Protein AF-A0A2D1VC00-F1 (afdb_monomer)

Sequence (120 aa):
EMYVPSLNQWSTVVGGIVDGWQTPSGTLNGKLYALDCKDGCRMRVYDNVNDSWDRLIDSKLHLGNSHALEAAALLPLGGKLCIVRNNMSISVVDVANLDCNAKKGQLWETLAGKGQFKTF

InterPro domains:
  IPR011043 Galactose oxidase/kelch, beta-propeller [SSF50965] (3-98)

Mean predicted aligned error: 7.03 Å

Foldseek 3Di:
DDQDVVVRDDDDDDAAVPPPDDFAWEDAPRWIKTQPDQLSQWMFIQDPVVRHTDDILGLVDDPDDDQQSGFPYWYDDPRWIWTAGNVRWIKTANPVCPPPPVCSNVRIDTPDDPPPPPPD

Radius of gyration: 15.9 Å; Cα contacts (8 Å, |Δi|>4): 217; chains: 1; bounding box: 45×27×46 Å

Structure (mmCIF, N/CA/C/O backbone):
data_AF-A0A2D1VC00-F1
#
_entry.id   AF-A0A2D1VC00-F1
#
loop_
_atom_site.group_PDB
_atom_site.id
_atom_site.type_symbol
_atom_site.label_atom_id
_atom_site.label_alt_id
_atom_site.label_comp_id
_atom_site.label_asym_id
_atom_site.label_entity_id
_atom_site.label_seq_id
_atom_site.pdbx_PDB_ins_code
_atom_site.Cartn_x
_atom_site.Cartn_y
_atom_site.Cartn_z
_atom_site.occupancy
_atom_site.B_iso_or_equiv
_atom_site.auth_seq_id
_atom_site.auth_comp_id
_atom_site.auth_asym_id
_atom_site.auth_atom_id
_atom_site.pdbx_PDB_model_num
ATOM 1 N N . GLU A 1 1 ? -16.013 9.498 4.278 1.00 88.94 1 GLU A N 1
ATOM 2 C CA . GLU A 1 1 ? -17.304 9.004 4.811 1.00 88.94 1 GLU A CA 1
ATOM 3 C C . GLU A 1 1 ? -17.240 7.488 4.945 1.00 88.94 1 GLU A C 1
ATOM 5 O O . GLU A 1 1 ? -16.430 6.866 4.266 1.00 88.94 1 GLU A O 1
ATOM 10 N N . MET A 1 2 ? -18.047 6.901 5.824 1.00 90.75 2 MET A N 1
ATOM 11 C CA . MET A 1 2 ? -18.170 5.456 6.025 1.00 90.75 2 MET A CA 1
ATOM 12 C C . MET A 1 2 ? -19.642 5.085 5.939 1.00 90.75 2 MET A C 1
ATOM 14 O O . MET A 1 2 ? -20.483 5.737 6.553 1.00 90.75 2 MET A O 1
ATOM 18 N N . TYR A 1 3 ? -19.950 4.027 5.202 1.00 94.62 3 TYR A N 1
ATOM 19 C CA . TYR A 1 3 ? -21.296 3.477 5.172 1.00 94.62 3 TYR A CA 1
ATOM 20 C C . TYR A 1 3 ? -21.520 2.566 6.382 1.00 94.62 3 TYR A C 1
ATOM 22 O O . TYR A 1 3 ? -20.713 1.672 6.639 1.00 94.62 3 TYR A O 1
ATOM 30 N N . VAL A 1 4 ? -22.615 2.787 7.111 1.00 95.94 4 VAL A N 1
ATOM 31 C CA . VAL A 1 4 ? -23.046 1.992 8.267 1.00 95.94 4 VAL A CA 1
ATOM 32 C C . VAL A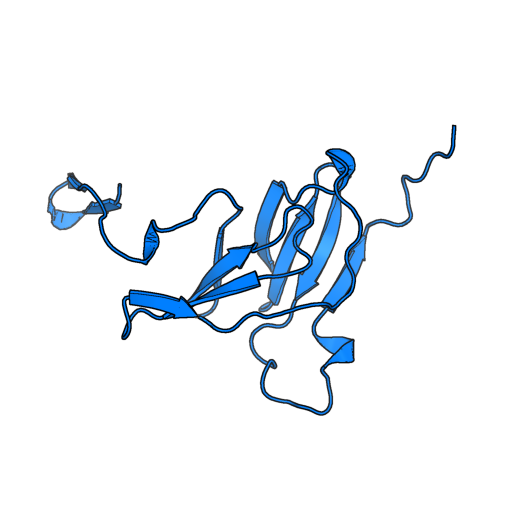 1 4 ? -24.238 1.123 7.847 1.00 95.94 4 VAL A C 1
ATOM 34 O O . VAL A 1 4 ? -25.366 1.624 7.793 1.00 95.94 4 VAL A O 1
ATOM 37 N N . PRO A 1 5 ? -24.040 -0.182 7.565 1.00 97.00 5 PRO A N 1
ATOM 38 C CA . PRO A 1 5 ? -25.094 -1.024 6.996 1.00 97.00 5 PRO A CA 1
ATOM 39 C C . PRO A 1 5 ? -26.319 -1.185 7.899 1.00 97.00 5 PRO A C 1
ATOM 41 O O . PRO A 1 5 ? -27.441 -1.218 7.405 1.00 97.00 5 PRO A O 1
ATOM 44 N N . SER A 1 6 ? -26.124 -1.240 9.221 1.00 97.38 6 SER A N 1
ATOM 45 C CA . SER A 1 6 ? -27.218 -1.391 10.193 1.00 97.38 6 SER A CA 1
ATOM 46 C C . SER A 1 6 ? -28.178 -0.200 10.222 1.00 97.38 6 SER A C 1
ATOM 48 O O . SER A 1 6 ? -29.336 -0.365 10.593 1.00 97.38 6 SER A O 1
ATOM 50 N N . LEU A 1 7 ? -27.705 0.985 9.825 1.00 96.50 7 LEU A N 1
ATOM 51 C CA . LEU A 1 7 ? -28.492 2.217 9.761 1.00 96.50 7 LEU A CA 1
ATOM 52 C C . LEU A 1 7 ? -28.862 2.600 8.323 1.00 96.50 7 LEU A C 1
ATOM 54 O O . LEU A 1 7 ? -29.645 3.524 8.128 1.00 96.50 7 LEU A O 1
ATOM 58 N N . ASN A 1 8 ? -28.304 1.904 7.325 1.00 96.69 8 ASN A N 1
ATOM 59 C CA . ASN A 1 8 ? -28.384 2.250 5.906 1.00 96.69 8 ASN A CA 1
ATOM 60 C C . ASN A 1 8 ? -28.052 3.732 5.636 1.00 96.69 8 ASN A C 1
ATOM 62 O O . ASN A 1 8 ? -28.765 4.431 4.916 1.00 96.69 8 ASN A O 1
ATOM 66 N N . GLN A 1 9 ? -26.985 4.228 6.260 1.00 97.94 9 GLN A N 1
ATOM 67 C CA . GLN A 1 9 ? -26.601 5.639 6.206 1.00 97.94 9 GLN A CA 1
ATOM 68 C C . GLN A 1 9 ? -25.095 5.798 6.016 1.00 97.94 9 GLN A C 1
ATOM 70 O O . GLN A 1 9 ? -24.306 4.951 6.436 1.00 97.94 9 GLN A O 1
ATOM 75 N N . TRP A 1 10 ? -24.705 6.905 5.387 1.0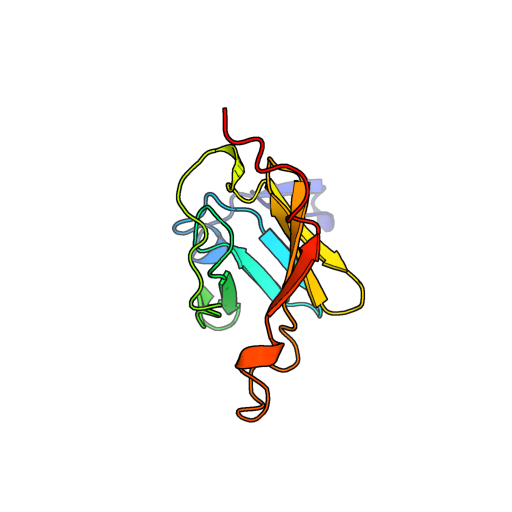0 96.25 10 TRP A N 1
ATOM 76 C CA . TRP A 1 10 ? -23.326 7.375 5.378 1.00 96.25 10 TRP A CA 1
ATOM 77 C C . TRP A 1 10 ? -23.081 8.262 6.594 1.00 96.25 10 TRP A C 1
ATOM 79 O O . TRP A 1 10 ? -23.890 9.133 6.907 1.00 96.25 10 TRP A O 1
ATOM 89 N N . SER A 1 11 ? -21.947 8.046 7.246 1.00 93.81 11 SER A N 1
ATOM 90 C CA . SER A 1 11 ? -21.489 8.823 8.390 1.00 93.81 11 SER A CA 1
ATOM 91 C C . SER A 1 11 ? -20.164 9.502 8.067 1.00 93.81 11 SER A C 1
ATOM 93 O O . SER A 1 11 ? -19.291 8.936 7.395 1.00 93.81 11 SER A O 1
ATOM 95 N N . THR A 1 12 ? -19.987 10.718 8.577 1.00 92.00 12 THR A N 1
ATOM 96 C CA . THR A 1 12 ? -18.700 11.413 8.517 1.00 92.00 12 THR A CA 1
ATOM 97 C C . THR A 1 12 ? -17.655 10.612 9.283 1.00 92.00 12 THR A C 1
ATOM 99 O O . THR A 1 12 ? -17.895 10.175 10.407 1.00 92.00 12 THR A O 1
ATOM 102 N N . VAL A 1 13 ? -16.489 10.431 8.667 1.00 87.50 13 VAL A N 1
ATOM 103 C CA . VAL A 1 13 ? -15.327 9.828 9.322 1.00 87.50 13 VAL A CA 1
ATOM 104 C C . VAL A 1 13 ? -14.400 10.962 9.718 1.00 87.50 13 VAL A C 1
ATOM 106 O O . VAL A 1 13 ? -14.076 11.806 8.884 1.00 87.50 13 VAL A O 1
ATOM 109 N N . VAL A 1 14 ? -14.013 10.975 10.985 1.00 86.00 14 VAL A N 1
ATOM 110 C CA . VAL A 1 14 ? -13.052 11.908 11.576 1.00 86.00 14 VAL A CA 1
ATOM 111 C C . VAL A 1 14 ? -11.960 11.095 12.268 1.00 86.00 14 VAL A C 1
ATOM 113 O O . VAL A 1 14 ? -12.215 9.950 12.641 1.00 86.00 14 VAL A O 1
ATOM 116 N N . GLY A 1 15 ? -10.776 11.677 12.444 1.00 87.00 15 GLY A N 1
ATOM 117 C CA . GLY A 1 15 ? -9.639 11.023 13.099 1.00 87.00 15 GLY A CA 1
ATOM 118 C C . GLY A 1 15 ? -8.537 10.613 12.127 1.00 87.00 15 GLY A C 1
ATOM 119 O O . GLY A 1 15 ? -8.576 10.941 10.938 1.00 87.00 15 GLY A O 1
ATOM 120 N N . GLY A 1 16 ? -7.555 9.874 12.633 1.00 87.50 16 GLY A N 1
ATOM 121 C CA . GLY A 1 16 ? -6.305 9.620 11.918 1.00 87.50 16 GLY A CA 1
ATOM 122 C C . GLY A 1 16 ? -6.467 8.817 10.630 1.00 87.50 16 GLY A C 1
ATOM 123 O O . GLY A 1 16 ? -5.657 8.957 9.716 1.00 87.50 16 GLY A O 1
ATOM 124 N N . ILE A 1 17 ? -7.542 8.034 10.486 1.00 88.00 17 ILE A N 1
ATOM 125 C CA . ILE A 1 17 ? -7.811 7.276 9.253 1.00 88.00 17 ILE A CA 1
ATOM 126 C C . ILE A 1 17 ? -7.984 8.172 8.013 1.00 88.00 17 ILE A C 1
ATOM 128 O O . ILE A 1 17 ? -7.684 7.731 6.904 1.00 88.00 17 ILE A O 1
ATOM 132 N N . VAL A 1 18 ? -8.443 9.420 8.180 1.00 86.81 18 VAL A N 1
ATOM 133 C CA . VAL A 1 18 ? -8.610 10.391 7.080 1.00 86.81 18 VAL A CA 1
ATOM 134 C C . VAL A 1 18 ? -7.475 11.417 6.991 1.00 86.81 18 VAL A C 1
ATOM 136 O O . VAL A 1 18 ? -7.426 12.185 6.028 1.00 86.81 18 VAL A O 1
ATOM 139 N N . ASP A 1 19 ? -6.543 11.425 7.944 1.00 83.50 19 ASP A N 1
ATOM 140 C CA . ASP A 1 19 ? -5.463 12.407 7.982 1.00 83.50 19 ASP A CA 1
ATOM 141 C C . ASP A 1 19 ? -4.411 12.151 6.890 1.00 83.50 19 ASP A C 1
ATOM 143 O O . ASP A 1 19 ? -3.837 11.068 6.774 1.00 83.50 19 ASP A O 1
ATOM 147 N N . GLY A 1 20 ? -4.127 13.186 6.088 1.00 65.12 20 GLY A N 1
ATOM 148 C CA . GLY A 1 20 ? -3.026 13.191 5.115 1.00 65.12 20 GLY A CA 1
ATOM 149 C C . GLY A 1 20 ? -3.241 12.342 3.854 1.00 65.12 20 GLY A C 1
ATOM 150 O O . GLY A 1 20 ? -2.278 12.071 3.136 1.00 65.12 20 GLY A O 1
ATOM 151 N N . TRP A 1 21 ? -4.476 11.921 3.566 1.00 64.94 21 TRP A N 1
ATOM 152 C CA . TRP A 1 21 ? -4.742 10.871 2.583 1.00 64.94 21 TRP A CA 1
ATOM 153 C C . TRP A 1 21 ? -5.086 11.352 1.161 1.00 64.94 21 TRP A C 1
ATOM 155 O O . TRP A 1 21 ? -6.117 11.991 0.958 1.00 64.94 21 TRP A O 1
ATOM 165 N N . GLN A 1 22 ? -4.292 10.962 0.150 1.00 68.62 22 GLN A N 1
ATOM 166 C CA . GLN A 1 22 ? -4.623 11.123 -1.287 1.00 68.62 22 GLN A CA 1
ATOM 167 C C . GLN A 1 22 ? -4.120 9.974 -2.180 1.00 68.62 22 GLN A C 1
ATOM 169 O O . GLN A 1 22 ? -3.896 10.148 -3.376 1.00 68.62 22 GLN A O 1
ATOM 174 N N . THR A 1 23 ? -3.902 8.789 -1.622 1.00 81.69 23 THR A N 1
ATOM 175 C CA . THR A 1 23 ? -3.195 7.708 -2.316 1.00 81.69 23 THR A CA 1
ATOM 176 C C . THR A 1 23 ? -4.014 6.417 -2.345 1.00 81.69 23 THR A C 1
ATOM 178 O O . THR A 1 23 ? -4.952 6.257 -1.560 1.00 81.69 23 THR A O 1
ATOM 181 N N . PRO A 1 24 ? -3.720 5.473 -3.258 1.00 93.94 24 PRO A N 1
ATOM 182 C CA . PRO A 1 24 ? -4.405 4.186 -3.263 1.00 93.94 24 PRO A CA 1
ATOM 183 C C . PRO A 1 24 ? -4.266 3.450 -1.919 1.00 93.94 24 PRO A C 1
ATOM 185 O O . PRO A 1 24 ? -3.159 3.307 -1.391 1.00 93.94 24 PRO A O 1
ATOM 188 N N . SER A 1 25 ? -5.389 2.950 -1.396 1.00 93.94 25 SER A N 1
ATOM 189 C CA . SER A 1 25 ? -5.455 2.035 -0.248 1.00 93.94 25 SER A CA 1
ATOM 190 C C . SER A 1 25 ? -5.892 0.641 -0.665 1.00 93.94 25 SER A C 1
ATOM 192 O O . SER A 1 25 ? -6.562 0.447 -1.676 1.00 93.94 25 SER A O 1
ATOM 194 N N . GLY A 1 26 ? -5.549 -0.333 0.172 1.00 93.69 26 GLY A N 1
ATOM 195 C CA . GLY A 1 26 ? -6.030 -1.701 0.059 1.00 93.69 26 GLY A CA 1
ATOM 196 C C . GLY A 1 26 ? -6.007 -2.396 1.412 1.00 93.69 26 GLY A C 1
ATOM 197 O O . GLY A 1 26 ? -5.310 -1.970 2.334 1.00 93.69 26 GLY A O 1
ATOM 198 N N . THR A 1 27 ? -6.771 -3.476 1.538 1.00 94.50 27 THR A N 1
ATOM 199 C CA . THR A 1 27 ? -6.792 -4.299 2.748 1.00 94.50 27 THR A CA 1
ATOM 200 C C . THR A 1 27 ? -6.177 -5.667 2.489 1.00 94.50 27 THR A C 1
ATOM 202 O O . THR A 1 27 ? -6.325 -6.252 1.415 1.00 94.50 27 THR A O 1
ATOM 205 N N . LEU A 1 28 ? -5.466 -6.184 3.488 1.00 94.50 28 LEU A N 1
ATOM 206 C CA . LEU A 1 28 ? -4.936 -7.545 3.490 1.00 94.50 28 LEU A CA 1
ATOM 207 C C . LEU A 1 28 ? -4.855 -8.039 4.936 1.00 94.50 28 LEU A C 1
ATOM 209 O O . LEU A 1 28 ? -4.392 -7.316 5.814 1.00 94.50 28 LEU A O 1
ATOM 213 N N . ASN A 1 29 ? -5.320 -9.264 5.193 1.00 92.12 29 ASN A N 1
ATOM 214 C CA . ASN A 1 29 ? -5.307 -9.891 6.524 1.00 92.12 29 ASN A CA 1
ATOM 215 C C . ASN A 1 29 ? -5.910 -9.006 7.637 1.00 92.12 29 ASN A C 1
ATOM 217 O O . ASN A 1 29 ? -5.377 -8.936 8.742 1.00 92.12 29 ASN A O 1
ATOM 221 N N . GLY A 1 30 ? -7.001 -8.296 7.331 1.00 91.56 30 GLY A N 1
ATOM 222 C CA . GLY A 1 30 ? -7.698 -7.429 8.289 1.00 91.56 30 GLY A CA 1
ATOM 223 C C . GLY A 1 30 ? -6.995 -6.105 8.605 1.00 91.56 30 GLY A C 1
ATOM 224 O O . GLY A 1 30 ? -7.481 -5.359 9.448 1.00 91.56 30 GLY A O 1
ATOM 225 N N . LYS A 1 31 ? -5.880 -5.790 7.936 1.00 92.19 31 LYS A N 1
ATOM 226 C CA . LYS A 1 31 ? -5.170 -4.513 8.072 1.00 92.19 31 LYS A CA 1
ATOM 227 C C . LYS A 1 31 ? -5.409 -3.626 6.856 1.00 92.19 31 LYS A C 1
ATOM 229 O O . LYS A 1 31 ? -5.551 -4.129 5.739 1.00 92.19 31 LYS A O 1
ATOM 234 N N . LEU A 1 32 ? -5.434 -2.315 7.084 1.00 92.88 32 LEU A N 1
ATOM 235 C CA . LEU A 1 32 ?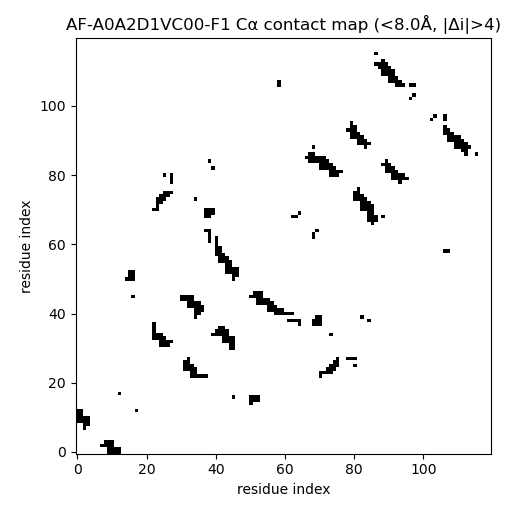 -5.556 -1.294 6.047 1.00 92.88 32 LEU A CA 1
ATOM 236 C C . LEU A 1 32 ? -4.174 -0.724 5.713 1.00 92.88 32 LEU A C 1
ATOM 238 O O . LEU A 1 32 ? -3.415 -0.352 6.608 1.00 92.88 32 LEU A O 1
ATOM 242 N N . TYR A 1 33 ? -3.868 -0.663 4.421 1.00 93.12 33 TYR A N 1
ATOM 243 C CA . TYR A 1 33 ? -2.591 -0.210 3.885 1.00 93.12 33 TYR A CA 1
ATOM 244 C C . TYR A 1 33 ? -2.767 0.976 2.944 1.00 93.12 33 TYR A C 1
ATOM 246 O O . TYR A 1 33 ? -3.796 1.118 2.282 1.00 93.12 33 TYR A O 1
ATOM 254 N N . ALA A 1 34 ? -1.711 1.778 2.872 1.00 93.44 34 ALA A N 1
ATOM 255 C CA . ALA A 1 34 ? -1.627 3.062 2.195 1.00 93.44 34 ALA A CA 1
ATOM 256 C C . ALA A 1 34 ? -0.400 3.177 1.336 1.00 93.44 34 ALA A C 1
ATOM 258 O O . ALA A 1 34 ? 0.667 2.859 1.841 1.00 93.44 34 ALA A O 1
ATOM 259 N N . LEU A 1 35 ? -0.463 3.768 0.150 1.00 93.38 35 LEU A N 1
ATOM 260 C CA . LEU A 1 35 ? 0.769 4.274 -0.457 1.00 93.38 35 LEU A CA 1
ATOM 261 C C . LEU A 1 35 ? 1.155 5.625 0.170 1.00 93.38 35 LEU A C 1
ATOM 263 O O . LEU A 1 35 ? 0.328 6.508 0.317 1.00 93.38 35 LEU A O 1
ATOM 267 N N . ASP A 1 36 ? 2.419 5.794 0.547 1.00 90.94 36 ASP A N 1
ATOM 268 C CA . ASP A 1 36 ? 2.983 7.030 1.136 1.00 90.94 36 ASP A CA 1
ATOM 269 C C . ASP A 1 36 ? 3.944 7.734 0.155 1.00 90.94 36 ASP A C 1
ATOM 271 O O . ASP A 1 36 ? 4.679 8.675 0.472 1.00 90.94 36 ASP A O 1
ATOM 275 N N . CYS A 1 37 ? 4.006 7.229 -1.077 1.00 91.31 37 CYS A N 1
ATOM 276 C CA . CYS A 1 37 ? 4.721 7.855 -2.173 1.00 91.31 37 CYS A CA 1
ATOM 277 C C . CYS A 1 37 ? 3.938 7.706 -3.471 1.00 91.31 37 CYS A C 1
ATOM 279 O O . CYS A 1 37 ? 3.259 6.700 -3.683 1.00 91.31 37 CYS A O 1
ATOM 281 N N . LYS A 1 38 ? 4.080 8.701 -4.350 1.00 92.12 38 LYS A N 1
ATOM 282 C CA . LYS A 1 38 ? 3.351 8.799 -5.615 1.00 92.12 38 LYS A CA 1
ATOM 283 C C . LYS A 1 38 ? 3.560 7.582 -6.516 1.00 92.12 38 LYS A C 1
ATOM 285 O O . LYS A 1 38 ? 2.627 7.147 -7.174 1.00 92.12 38 LYS A O 1
ATOM 290 N N . ASP A 1 39 ? 4.759 7.013 -6.527 1.00 92.06 39 ASP A N 1
ATOM 291 C CA . ASP A 1 39 ? 5.109 5.835 -7.327 1.00 92.06 39 ASP A CA 1
ATOM 292 C C . ASP A 1 39 ? 4.895 4.496 -6.597 1.00 92.06 39 ASP A C 1
ATOM 294 O O . ASP A 1 39 ? 5.248 3.425 -7.107 1.00 92.06 39 ASP A O 1
ATOM 298 N N . GLY A 1 40 ? 4.346 4.548 -5.381 1.00 92.19 40 GLY A N 1
ATOM 299 C CA . GLY A 1 40 ? 4.123 3.394 -4.523 1.00 92.19 40 GLY A CA 1
ATOM 300 C C . GLY A 1 40 ? 5.386 2.779 -3.921 1.00 92.19 40 GLY A C 1
ATOM 301 O O . GLY A 1 40 ? 5.307 1.664 -3.419 1.00 92.19 40 GLY A O 1
ATOM 302 N N . CYS A 1 41 ? 6.547 3.448 -3.940 1.00 90.75 41 CYS A N 1
ATOM 303 C CA . CYS A 1 41 ? 7.780 2.901 -3.355 1.00 90.75 41 CYS A CA 1
ATOM 304 C C . CYS A 1 41 ? 7.760 2.819 -1.815 1.00 90.75 41 CYS A C 1
ATOM 306 O O . CYS A 1 41 ? 8.589 2.118 -1.225 1.00 90.75 41 CYS A O 1
ATOM 308 N N . ARG A 1 42 ? 6.815 3.519 -1.173 1.00 91.62 42 ARG A N 1
ATOM 309 C CA . ARG A 1 42 ? 6.593 3.548 0.276 1.00 91.62 42 ARG A CA 1
ATOM 310 C C . ARG A 1 42 ? 5.130 3.301 0.592 1.00 91.62 42 ARG A C 1
ATOM 312 O O . ARG A 1 42 ? 4.258 3.783 -0.130 1.00 91.62 42 ARG A O 1
ATOM 319 N N . MET A 1 43 ? 4.873 2.611 1.695 1.00 91.56 43 MET A N 1
ATOM 320 C CA . MET A 1 43 ? 3.528 2.393 2.211 1.00 91.56 43 MET A CA 1
ATOM 321 C C . MET A 1 43 ? 3.462 2.455 3.732 1.00 91.56 43 MET A C 1
ATOM 323 O O . MET A 1 43 ? 4.472 2.264 4.407 1.00 91.56 43 MET A O 1
ATOM 327 N N . ARG A 1 44 ? 2.265 2.696 4.261 1.00 91.62 44 ARG A N 1
ATOM 328 C CA . ARG A 1 44 ? 1.969 2.684 5.697 1.00 91.62 44 ARG A CA 1
ATOM 329 C C . ARG A 1 44 ? 0.849 1.718 6.015 1.00 91.62 44 ARG A C 1
ATOM 331 O O . ARG A 1 44 ? 0.072 1.338 5.138 1.00 91.62 44 ARG A O 1
ATOM 338 N N . VAL A 1 45 ? 0.787 1.333 7.280 1.00 91.56 45 VAL A N 1
ATOM 339 C CA . VAL A 1 45 ? -0.279 0.499 7.831 1.00 91.56 45 VAL A CA 1
ATOM 340 C C . VAL A 1 45 ? -1.046 1.343 8.830 1.00 91.56 45 VAL A C 1
ATOM 342 O O . VAL A 1 45 ? -0.430 2.025 9.642 1.00 91.56 45 VAL A O 1
ATOM 345 N N . TYR A 1 46 ? -2.369 1.308 8.770 1.00 91.56 46 TYR A N 1
ATOM 346 C CA . TYR A 1 46 ? -3.190 1.970 9.774 1.00 91.56 46 TYR A CA 1
ATOM 347 C C . TYR A 1 46 ? -3.184 1.157 11.073 1.00 91.56 46 TYR A C 1
ATOM 349 O O . TYR A 1 46 ? -3.469 -0.047 11.052 1.00 91.56 46 TYR A O 1
ATOM 357 N N . ASP A 1 47 ? -2.862 1.815 12.183 1.00 90.94 47 ASP A N 1
ATOM 358 C CA . ASP A 1 47 ? -3.020 1.288 13.531 1.00 90.94 47 ASP A CA 1
ATOM 359 C C . ASP A 1 47 ? -4.350 1.774 14.112 1.00 90.94 47 ASP A C 1
ATOM 361 O O . ASP A 1 47 ? -4.545 2.953 14.405 1.00 90.94 47 ASP A O 1
ATOM 365 N N . ASN A 1 48 ? -5.278 0.836 14.288 1.00 88.56 48 ASN A N 1
ATOM 366 C CA . ASN A 1 48 ? -6.596 1.121 14.840 1.00 88.56 48 ASN A CA 1
ATOM 367 C C . ASN A 1 48 ? -6.587 1.346 16.360 1.00 88.56 48 ASN A C 1
ATOM 369 O O . ASN A 1 48 ? -7.574 1.851 16.885 1.00 88.56 48 ASN A O 1
ATOM 373 N N . VAL A 1 49 ? -5.522 0.954 17.069 1.00 91.75 49 VAL A N 1
ATOM 374 C CA . VAL A 1 49 ? -5.390 1.150 18.520 1.00 91.75 49 VAL A CA 1
ATOM 375 C C . VAL A 1 49 ? -5.026 2.599 18.818 1.00 91.75 49 VAL A C 1
ATOM 377 O O . VAL A 1 49 ? -5.585 3.197 19.734 1.00 91.75 49 VAL A O 1
ATOM 380 N N . ASN A 1 50 ? -4.104 3.153 18.030 1.00 91.62 50 ASN A N 1
ATOM 381 C CA . ASN A 1 50 ? -3.602 4.515 18.194 1.00 91.62 50 ASN A CA 1
ATOM 382 C C . ASN A 1 50 ? -4.310 5.542 17.295 1.00 91.62 50 ASN A C 1
ATOM 384 O O . ASN A 1 50 ? -4.043 6.733 17.427 1.00 91.62 50 ASN A O 1
ATOM 388 N N . ASP A 1 51 ? -5.211 5.091 16.413 1.00 90.50 51 ASP A N 1
ATOM 389 C CA . ASP A 1 51 ? -5.859 5.917 15.386 1.00 90.50 51 ASP A CA 1
ATOM 390 C C . ASP A 1 51 ? -4.825 6.706 14.564 1.00 90.50 51 ASP A C 1
ATOM 392 O O . ASP A 1 51 ? -4.892 7.926 14.434 1.00 90.50 51 ASP A O 1
ATOM 396 N N . SER A 1 52 ? -3.814 6.008 14.038 1.00 91.12 52 SER A N 1
ATOM 397 C CA . SER A 1 52 ? -2.686 6.633 13.338 1.00 91.12 52 SER A CA 1
ATOM 398 C C . SER A 1 52 ? -2.171 5.814 12.156 1.00 91.12 52 SER A C 1
ATOM 400 O O . SER A 1 52 ? -2.299 4.592 12.089 1.00 91.12 52 SER A O 1
ATOM 402 N N . TRP A 1 53 ? -1.562 6.505 11.189 1.00 89.94 53 TRP A N 1
ATOM 403 C CA . TRP A 1 53 ? -0.814 5.871 10.103 1.00 89.94 53 TRP A CA 1
ATOM 404 C C . TRP A 1 53 ? 0.617 5.577 10.540 1.00 89.94 53 TRP A C 1
ATOM 406 O O . TRP A 1 53 ? 1.481 6.459 10.560 1.00 89.94 53 TRP A O 1
ATOM 416 N N . ASP A 1 54 ? 0.848 4.305 10.829 1.00 81.88 54 ASP A N 1
ATOM 417 C CA . ASP A 1 54 ? 2.046 3.765 11.450 1.00 81.88 54 ASP A CA 1
ATOM 418 C C . ASP A 1 54 ? 3.046 3.211 10.417 1.00 81.88 54 ASP A C 1
ATOM 420 O O . ASP A 1 54 ? 2.964 3.480 9.216 1.00 81.88 54 ASP A O 1
ATOM 424 N N . ARG A 1 55 ? 4.039 2.462 10.925 1.00 75.75 55 ARG A N 1
ATOM 425 C CA . ARG A 1 55 ? 5.129 1.729 10.252 1.00 75.75 55 ARG A CA 1
ATOM 426 C C . ARG A 1 55 ? 5.254 1.975 8.744 1.00 75.75 55 ARG A C 1
ATOM 428 O O . ARG A 1 55 ? 4.580 1.348 7.927 1.00 75.75 55 ARG A O 1
ATOM 435 N N . LEU A 1 56 ? 6.249 2.786 8.391 1.00 81.38 56 LEU A N 1
ATOM 436 C CA . LEU A 1 56 ? 6.703 2.946 7.016 1.00 81.38 56 LEU A CA 1
ATOM 437 C C . LEU A 1 56 ? 7.355 1.651 6.507 1.00 81.38 56 LEU A C 1
ATOM 439 O O . LEU A 1 56 ? 8.361 1.182 7.045 1.00 81.38 56 LEU A O 1
ATOM 443 N N . ILE A 1 57 ? 6.800 1.095 5.439 1.00 88.06 57 ILE A N 1
ATOM 444 C CA . ILE A 1 57 ? 7.380 0.007 4.657 1.00 88.06 57 ILE A CA 1
ATOM 445 C C . ILE A 1 57 ? 7.947 0.649 3.394 1.00 88.06 57 ILE A C 1
ATOM 447 O O . ILE A 1 57 ? 7.204 1.167 2.561 1.00 88.06 57 ILE A O 1
ATOM 451 N N . ASP A 1 58 ? 9.268 0.635 3.268 1.00 88.12 58 ASP A N 1
ATOM 452 C CA . ASP A 1 58 ? 9.995 1.352 2.222 1.00 88.12 58 ASP A CA 1
ATOM 453 C C . ASP A 1 58 ? 10.794 0.366 1.363 1.00 88.12 58 ASP A C 1
ATOM 455 O O . ASP A 1 58 ? 11.594 -0.417 1.884 1.00 88.12 58 ASP A O 1
ATOM 459 N N . SER A 1 59 ? 10.575 0.404 0.049 1.00 86.12 59 SER A N 1
ATOM 460 C CA . SER A 1 59 ? 11.367 -0.351 -0.932 1.00 86.12 59 SER A CA 1
ATOM 461 C C . SER A 1 59 ? 12.801 0.173 -1.068 1.00 86.12 59 SER A C 1
ATOM 463 O O . SER A 1 59 ? 13.670 -0.534 -1.576 1.00 86.12 59 SER A O 1
ATOM 465 N N . LYS A 1 60 ? 13.046 1.417 -0.632 1.00 86.94 60 LYS A N 1
ATOM 466 C CA . LYS A 1 60 ? 14.254 2.219 -0.861 1.00 86.94 60 LYS A CA 1
ATOM 467 C C . LYS A 1 60 ? 14.593 2.448 -2.335 1.00 86.94 60 LYS A C 1
ATOM 469 O O . LYS A 1 60 ? 15.690 2.912 -2.641 1.00 86.94 60 LYS A O 1
ATOM 474 N N . LEU A 1 61 ? 13.660 2.152 -3.240 1.00 87.06 61 LEU A N 1
ATOM 475 C CA . LEU A 1 61 ? 13.810 2.329 -4.676 1.00 87.06 61 LEU A CA 1
ATOM 476 C C . LEU A 1 61 ? 12.694 3.232 -5.199 1.00 87.06 61 LEU A C 1
ATOM 478 O O . LEU A 1 61 ? 11.623 2.768 -5.585 1.00 87.06 61 LEU A O 1
ATOM 482 N N . HIS A 1 62 ? 12.978 4.531 -5.227 1.00 90.00 62 HIS A N 1
ATOM 483 C CA . HIS A 1 62 ? 12.107 5.510 -5.868 1.00 90.00 62 HIS A CA 1
ATOM 484 C C . HIS A 1 62 ? 12.262 5.407 -7.386 1.00 90.00 62 HIS A C 1
ATOM 486 O O . HIS A 1 62 ? 13.362 5.567 -7.916 1.00 90.00 62 HIS A O 1
ATOM 492 N N . LEU A 1 63 ? 11.171 5.129 -8.090 1.00 88.56 63 LEU A N 1
ATOM 493 C CA . LEU A 1 63 ? 11.135 5.011 -9.545 1.00 88.56 63 LEU A CA 1
ATOM 494 C C . LEU A 1 63 ? 11.061 6.388 -10.217 1.00 88.56 63 LEU A C 1
ATOM 496 O O . LEU A 1 63 ? 11.531 6.547 -11.342 1.00 88.56 63 LEU A O 1
ATOM 500 N N . GLY A 1 64 ? 10.480 7.383 -9.540 1.00 87.88 64 GLY A N 1
ATOM 501 C CA . GLY A 1 64 ? 10.391 8.763 -10.017 1.00 87.88 64 GLY A CA 1
ATOM 502 C C . GLY A 1 64 ? 8.995 9.369 -9.877 1.00 87.88 64 GLY A C 1
ATOM 503 O O . GLY A 1 64 ? 8.052 8.725 -9.440 1.00 87.88 64 GLY A O 1
ATOM 504 N N . ASN A 1 65 ? 8.848 10.634 -10.278 1.00 89.06 65 ASN A N 1
ATOM 505 C CA . ASN A 1 65 ? 7.619 11.417 -10.049 1.00 89.06 65 ASN A CA 1
ATOM 506 C C . ASN A 1 65 ? 6.733 11.593 -11.297 1.00 89.06 65 ASN A C 1
ATOM 508 O O . ASN A 1 65 ? 5.773 12.366 -11.271 1.00 89.06 65 ASN A O 1
ATOM 512 N N . SER A 1 66 ? 7.063 10.922 -12.406 1.00 92.94 66 SER A N 1
ATOM 513 C CA . SER A 1 66 ? 6.291 11.034 -13.650 1.00 92.94 66 SER A CA 1
ATOM 514 C C . SER A 1 66 ? 4.873 10.479 -13.482 1.00 92.94 66 SER A C 1
ATOM 516 O O . SER A 1 66 ? 4.676 9.499 -12.767 1.00 92.94 66 SER A O 1
ATOM 518 N N . HIS A 1 67 ? 3.896 11.044 -14.199 1.00 93.19 67 HIS A N 1
ATOM 519 C CA . HIS A 1 67 ? 2.521 10.525 -14.204 1.00 93.19 67 HIS A CA 1
ATOM 520 C C . HIS A 1 67 ? 2.453 9.057 -14.655 1.00 93.19 67 HIS A C 1
ATOM 522 O O . HIS A 1 67 ? 1.618 8.305 -14.177 1.00 93.19 67 HIS A O 1
ATOM 528 N N . ALA A 1 68 ? 3.365 8.613 -15.525 1.00 92.19 68 ALA A N 1
ATOM 529 C CA . ALA A 1 68 ? 3.450 7.221 -15.965 1.00 92.19 68 ALA A CA 1
ATOM 530 C C . ALA A 1 68 ? 3.804 6.248 -14.819 1.00 92.19 68 ALA A C 1
ATOM 532 O O . ALA A 1 68 ? 3.379 5.096 -14.834 1.00 92.19 68 ALA A O 1
ATOM 533 N N . LEU A 1 69 ? 4.568 6.704 -13.824 1.00 92.69 69 LEU A N 1
ATOM 534 C CA . LEU A 1 69 ? 4.980 5.898 -12.671 1.00 92.69 69 LEU A CA 1
ATOM 535 C C . LEU A 1 69 ? 4.063 6.066 -11.461 1.00 92.69 69 LEU A C 1
ATOM 537 O O . LEU A 1 69 ? 4.255 5.381 -10.464 1.00 92.69 69 LEU A O 1
ATOM 541 N N . GLU A 1 70 ? 3.076 6.951 -11.538 1.00 94.38 70 GLU A N 1
ATOM 542 C CA . GLU A 1 70 ? 2.114 7.146 -10.466 1.00 94.38 70 GLU A CA 1
ATOM 543 C C . GLU A 1 70 ? 1.318 5.862 -10.218 1.00 94.38 70 GLU A C 1
ATOM 545 O O . GLU A 1 70 ? 0.846 5.207 -11.155 1.00 94.38 70 GLU A O 1
ATOM 550 N N . ALA A 1 71 ? 1.221 5.480 -8.949 1.00 94.94 71 ALA A N 1
ATOM 551 C CA . ALA A 1 71 ? 0.451 4.336 -8.519 1.00 94.94 71 ALA A CA 1
ATOM 552 C C . ALA A 1 71 ? -1.040 4.640 -8.677 1.00 94.94 71 ALA A C 1
ATOM 554 O O . ALA A 1 71 ? -1.573 5.557 -8.058 1.00 94.94 71 ALA A O 1
ATOM 555 N N . ALA A 1 72 ? -1.701 3.839 -9.502 1.00 95.38 72 ALA A N 1
ATOM 556 C CA . ALA A 1 72 ? -3.116 3.963 -9.812 1.00 95.38 72 ALA A CA 1
ATOM 557 C C . ALA A 1 72 ? -3.982 3.083 -8.903 1.00 95.38 72 ALA A C 1
ATOM 559 O O . ALA A 1 72 ? -5.131 3.418 -8.630 1.00 95.38 72 ALA A O 1
ATOM 560 N N . ALA A 1 73 ? -3.446 1.950 -8.435 1.00 95.88 73 ALA A N 1
ATOM 561 C CA . ALA A 1 73 ? -4.180 1.019 -7.585 1.00 95.88 73 ALA A CA 1
ATOM 562 C C . ALA A 1 73 ? -3.265 0.242 -6.631 1.00 95.88 73 ALA A C 1
ATOM 564 O O . ALA A 1 73 ? -2.112 -0.059 -6.953 1.00 95.88 73 ALA A O 1
ATOM 565 N N . LEU A 1 74 ? -3.832 -0.130 -5.480 1.00 96.06 74 LEU A N 1
ATOM 566 C CA . LEU A 1 74 ? -3.262 -1.045 -4.497 1.00 96.06 74 LEU A CA 1
ATOM 567 C C . LEU A 1 74 ? -4.276 -2.166 -4.238 1.00 96.06 74 LEU A C 1
ATOM 569 O O . LEU A 1 74 ? -5.404 -1.892 -3.839 1.00 96.06 74 LEU A O 1
ATOM 573 N N . LEU A 1 75 ? -3.898 -3.422 -4.470 1.00 95.56 75 LEU A N 1
ATOM 574 C CA . LEU A 1 75 ? -4.818 -4.559 -4.343 1.00 95.56 75 LEU A CA 1
ATOM 575 C C . LEU A 1 75 ? -4.142 -5.818 -3.783 1.00 95.56 75 LEU A C 1
ATOM 577 O O . LEU A 1 75 ? -2.957 -6.037 -4.030 1.00 95.56 75 LEU A O 1
ATOM 581 N N . PRO A 1 76 ? -4.865 -6.677 -3.051 1.00 95.25 76 PRO A N 1
ATOM 582 C CA . PRO A 1 76 ? -4.332 -7.962 -2.617 1.00 95.25 76 PRO A CA 1
ATOM 583 C C . PRO A 1 76 ? -4.199 -8.936 -3.801 1.00 95.25 76 PRO A C 1
ATOM 585 O O . PRO A 1 76 ? -5.126 -9.105 -4.591 1.00 95.25 76 PRO A O 1
ATOM 588 N N . LEU A 1 77 ? -3.054 -9.614 -3.908 1.00 92.38 77 LEU A N 1
ATOM 589 C CA . LEU A 1 77 ? -2.779 -10.645 -4.912 1.00 92.38 77 LEU A CA 1
ATOM 590 C C . LEU A 1 77 ? -1.880 -11.733 -4.313 1.00 92.38 77 LEU A C 1
ATOM 592 O O . LEU A 1 77 ? -0.759 -11.457 -3.893 1.00 92.38 77 LEU A O 1
ATOM 596 N N . GLY A 1 78 ? -2.360 -12.980 -4.270 1.00 89.62 78 GLY A N 1
ATOM 597 C CA . GLY A 1 78 ? -1.552 -14.126 -3.827 1.00 89.62 78 GLY A CA 1
ATOM 598 C C . GLY A 1 78 ? -1.006 -14.008 -2.396 1.00 89.62 78 GLY A C 1
ATOM 599 O O . GLY A 1 78 ? 0.115 -14.433 -2.136 1.00 89.62 78 GLY A O 1
ATOM 600 N N . GLY A 1 79 ? -1.757 -13.381 -1.482 1.00 90.88 79 GLY A N 1
ATOM 601 C CA . GLY A 1 79 ? -1.324 -13.149 -0.095 1.00 90.88 79 GLY A CA 1
ATOM 602 C C . GLY A 1 79 ? -0.328 -11.997 0.086 1.00 90.88 79 GLY A C 1
ATOM 603 O O . GLY A 1 79 ? 0.169 -11.789 1.189 1.00 90.88 79 GLY A O 1
ATOM 604 N N . LYS A 1 80 ? -0.051 -11.241 -0.978 1.00 93.50 80 LYS A N 1
ATOM 605 C CA . LYS A 1 80 ? 0.790 -10.040 -0.990 1.00 93.50 80 LYS A CA 1
ATOM 606 C C . LYS A 1 80 ? -0.038 -8.827 -1.427 1.00 93.50 80 LYS A C 1
ATOM 608 O O . LYS A 1 80 ? -1.167 -8.981 -1.893 1.00 93.50 80 LYS A O 1
ATOM 613 N N . LEU A 1 81 ? 0.510 -7.623 -1.294 1.00 94.94 81 LEU A N 1
ATOM 614 C CA . LEU A 1 81 ? -0.088 -6.414 -1.868 1.00 94.94 81 LEU A CA 1
ATOM 615 C C . LEU A 1 81 ? 0.559 -6.098 -3.216 1.00 94.94 81 LEU A C 1
ATOM 617 O O . LEU A 1 81 ? 1.764 -6.223 -3.384 1.00 94.94 81 LEU A O 1
ATOM 621 N N . CYS A 1 82 ? -0.246 -5.698 -4.184 1.00 95.38 82 CYS A N 1
ATOM 622 C CA . CYS A 1 82 ? 0.139 -5.440 -5.560 1.00 95.38 82 CYS A CA 1
ATOM 623 C C . CYS A 1 82 ? -0.138 -3.976 -5.897 1.00 95.38 82 CYS A C 1
ATOM 625 O O . CYS A 1 82 ? -1.226 -3.466 -5.633 1.00 95.38 82 CYS A O 1
ATOM 627 N N . ILE A 1 83 ? 0.861 -3.313 -6.470 1.00 95.44 83 ILE A N 1
ATOM 628 C CA . ILE A 1 83 ? 0.837 -1.914 -6.878 1.00 95.44 83 ILE A CA 1
ATOM 629 C C . ILE A 1 83 ? 0.828 -1.880 -8.395 1.00 95.44 83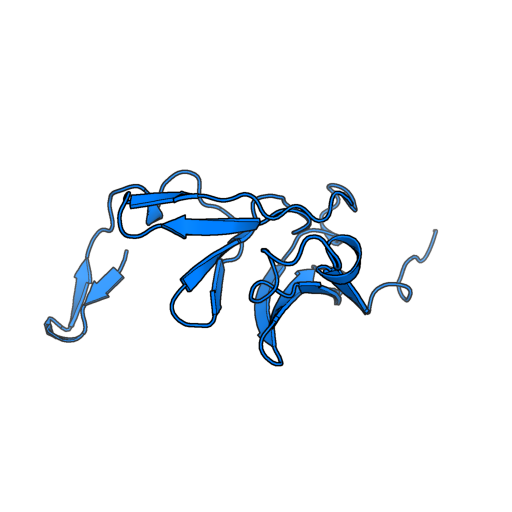 ILE A C 1
ATOM 631 O O . ILE A 1 83 ? 1.780 -2.340 -9.032 1.00 95.44 83 ILE A O 1
ATOM 635 N N . VAL A 1 84 ? -0.228 -1.301 -8.955 1.00 95.31 84 VAL A N 1
ATOM 636 C CA . VAL A 1 84 ? -0.371 -1.075 -10.394 1.00 95.31 84 VAL A CA 1
ATOM 637 C C . VAL A 1 84 ? -0.170 0.405 -10.669 1.00 95.31 84 VAL A C 1
ATOM 639 O O . VAL A 1 84 ? -0.782 1.251 -10.015 1.00 95.31 84 VAL A O 1
ATOM 642 N N . ARG A 1 85 ? 0.694 0.720 -11.632 1.00 94.75 85 ARG A N 1
ATOM 643 C CA . ARG A 1 85 ? 0.994 2.096 -12.052 1.00 94.75 85 ARG A CA 1
ATOM 644 C C . ARG A 1 85 ? 0.330 2.431 -13.380 1.00 94.75 85 ARG A C 1
ATOM 646 O O . ARG A 1 85 ? -0.054 1.534 -14.128 1.00 94.75 85 ARG A O 1
ATOM 653 N N . ASN A 1 86 ? 0.256 3.718 -13.704 1.00 94.44 86 ASN A N 1
ATOM 654 C CA . ASN A 1 86 ? -0.333 4.207 -14.957 1.00 94.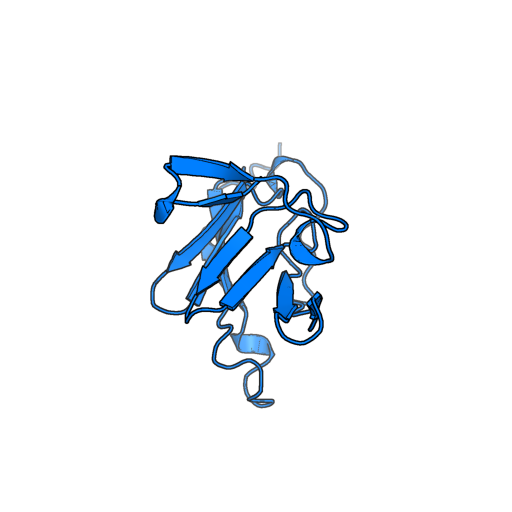44 86 ASN A CA 1
ATOM 655 C C . ASN A 1 86 ? 0.332 3.635 -16.223 1.00 94.44 86 ASN A C 1
ATOM 657 O O . ASN A 1 86 ? -0.330 3.446 -17.238 1.00 94.44 86 ASN A O 1
ATOM 661 N N . ASN A 1 87 ? 1.627 3.315 -16.175 1.00 92.06 87 ASN A N 1
ATOM 662 C CA . ASN A 1 87 ? 2.342 2.639 -17.263 1.00 92.06 87 ASN A CA 1
ATOM 663 C C . ASN A 1 87 ? 2.168 1.109 -17.272 1.00 92.06 87 ASN A C 1
ATOM 665 O O . ASN A 1 87 ? 2.946 0.412 -17.924 1.00 92.06 87 ASN A O 1
ATOM 669 N N . MET A 1 88 ? 1.208 0.579 -16.509 1.00 91.94 88 MET A N 1
ATOM 670 C CA . MET A 1 88 ? 0.934 -0.852 -16.351 1.00 91.94 88 MET A CA 1
ATOM 671 C C . MET A 1 88 ? 2.088 -1.667 -15.750 1.00 91.94 88 MET A C 1
ATOM 673 O O . MET A 1 88 ? 2.039 -2.898 -15.755 1.00 91.94 88 MET A O 1
ATOM 677 N N . SER A 1 89 ? 3.129 -1.020 -15.211 1.00 92.19 89 SER A N 1
ATOM 678 C CA . SER A 1 89 ? 4.124 -1.729 -14.408 1.00 92.19 89 SER A CA 1
ATOM 679 C C . SER A 1 89 ? 3.525 -2.151 -13.070 1.00 92.19 89 SER A C 1
ATOM 681 O O . SER A 1 89 ? 2.687 -1.456 -12.487 1.00 92.19 89 SER A O 1
ATOM 683 N N . ILE A 1 90 ? 3.968 -3.314 -12.601 1.00 92.62 90 ILE A N 1
ATOM 684 C CA . ILE A 1 90 ? 3.422 -3.994 -11.438 1.00 92.62 90 ILE A CA 1
ATOM 685 C C . ILE A 1 90 ? 4.560 -4.342 -10.491 1.00 92.62 90 ILE A 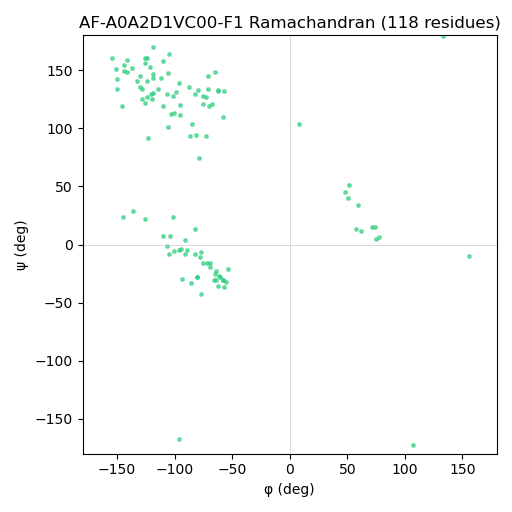C 1
ATOM 687 O O . ILE A 1 90 ? 5.508 -5.041 -10.866 1.00 92.62 90 ILE A O 1
ATOM 691 N N . SER A 1 91 ? 4.427 -3.897 -9.246 1.00 92.44 91 SER A N 1
ATOM 692 C CA . SER A 1 91 ? 5.270 -4.336 -8.137 1.00 92.44 91 SER A CA 1
ATOM 693 C C . SER A 1 91 ? 4.416 -5.014 -7.077 1.00 92.44 91 SER A C 1
ATOM 695 O O . SER A 1 91 ? 3.273 -4.630 -6.859 1.00 92.44 91 SER A O 1
ATOM 697 N N . VAL A 1 92 ? 4.969 -6.011 -6.405 1.00 92.81 92 VAL A N 1
ATOM 698 C CA . VAL A 1 92 ? 4.309 -6.755 -5.340 1.00 92.81 92 VAL A CA 1
ATOM 699 C C . VAL A 1 92 ? 5.154 -6.683 -4.082 1.00 92.81 92 VAL A C 1
ATOM 701 O O . VAL A 1 92 ? 6.378 -6.758 -4.147 1.00 92.81 92 VAL A O 1
ATOM 704 N N . VAL A 1 93 ? 4.487 -6.535 -2.944 1.00 91.50 93 VAL A N 1
ATOM 705 C CA . VAL A 1 93 ? 5.090 -6.413 -1.622 1.00 91.50 93 VAL A CA 1
ATOM 706 C C . VAL A 1 93 ? 4.550 -7.471 -0.661 1.00 91.50 93 VAL A C 1
ATOM 708 O O . VAL A 1 93 ? 3.341 -7.625 -0.468 1.00 91.50 93 VAL A O 1
ATOM 711 N N . ASP A 1 94 ? 5.458 -8.207 -0.031 1.00 91.00 94 ASP A N 1
ATOM 712 C CA . ASP A 1 94 ? 5.133 -9.164 1.022 1.00 91.00 94 ASP A CA 1
ATOM 713 C C . ASP A 1 94 ? 5.080 -8.465 2.387 1.00 91.00 94 ASP A C 1
ATOM 715 O O . ASP A 1 94 ? 6.087 -8.299 3.075 1.00 91.00 94 ASP A O 1
ATOM 719 N N . VAL A 1 95 ? 3.880 -8.040 2.783 1.00 87.75 95 VAL A N 1
ATOM 720 C CA . VAL A 1 95 ? 3.648 -7.350 4.063 1.00 87.75 95 VAL A CA 1
ATOM 721 C C . VAL A 1 95 ? 3.497 -8.296 5.259 1.00 87.75 95 VAL A C 1
ATOM 723 O O . VAL A 1 95 ? 3.460 -7.831 6.397 1.00 87.75 95 VAL A O 1
ATOM 726 N N . ALA A 1 96 ? 3.411 -9.612 5.038 1.00 79.94 96 ALA A N 1
ATOM 727 C CA . ALA A 1 96 ? 3.330 -10.595 6.120 1.00 79.94 96 ALA A CA 1
ATOM 728 C C . ALA A 1 96 ? 4.716 -10.901 6.711 1.00 79.94 96 ALA A C 1
ATOM 730 O O . ALA A 1 96 ? 4.837 -11.208 7.893 1.00 79.94 96 ALA A O 1
ATOM 731 N N . ASN A 1 97 ? 5.769 -10.760 5.903 1.00 73.69 97 ASN A N 1
ATOM 732 C CA . ASN A 1 97 ? 7.145 -11.096 6.267 1.00 73.69 97 ASN A CA 1
ATOM 733 C C . ASN A 1 97 ? 8.015 -9.877 6.644 1.00 73.69 97 ASN A C 1
ATOM 735 O O . ASN A 1 97 ? 9.242 -9.947 6.574 1.00 73.69 97 ASN A O 1
ATOM 739 N N . LEU A 1 98 ? 7.424 -8.760 7.082 1.00 70.62 98 LEU A N 1
ATOM 740 C CA . LEU A 1 98 ? 8.158 -7.515 7.382 1.00 70.62 98 LEU A CA 1
ATOM 741 C C . LEU A 1 98 ? 9.207 -7.644 8.503 1.00 70.62 98 LEU A C 1
ATOM 743 O O . LEU A 1 98 ? 10.183 -6.891 8.516 1.00 70.62 98 LEU A O 1
ATOM 747 N N . ASP A 1 99 ? 9.022 -8.582 9.434 1.00 62.22 99 ASP A N 1
ATOM 748 C CA . ASP A 1 99 ? 9.882 -8.750 10.616 1.00 62.22 99 ASP A CA 1
ATOM 749 C C . ASP A 1 99 ? 11.052 -9.715 10.393 1.00 62.22 99 ASP A C 1
ATOM 751 O O . ASP A 1 99 ? 11.977 -9.788 11.207 1.00 62.22 99 ASP A O 1
ATOM 755 N N . CYS A 1 100 ? 11.083 -10.424 9.260 1.00 57.25 100 CYS A N 1
ATOM 756 C CA . CYS A 1 100 ? 12.208 -11.291 8.943 1.00 57.25 100 CYS A CA 1
ATOM 757 C C . CYS A 1 100 ? 13.365 -10.464 8.346 1.00 57.25 100 CYS A C 1
ATOM 759 O O . CYS A 1 100 ? 13.459 -10.203 7.147 1.00 57.25 100 CYS A O 1
ATOM 761 N N . ASN A 1 101 ? 14.300 -10.051 9.210 1.00 51.69 101 ASN A N 1
ATOM 762 C CA . ASN A 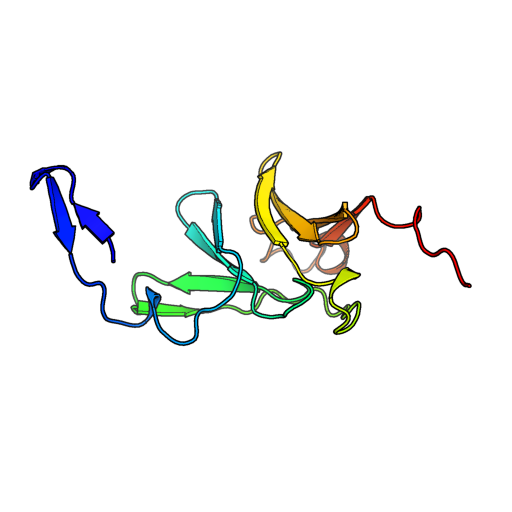1 101 ? 15.503 -9.298 8.823 1.00 51.69 101 ASN A CA 1
ATOM 763 C C . ASN A 1 101 ? 16.337 -9.979 7.715 1.00 51.69 101 ASN A C 1
ATOM 765 O O . ASN A 1 101 ? 17.074 -9.297 7.009 1.00 51.69 101 ASN A O 1
ATOM 769 N N . ALA A 1 102 ? 16.183 -11.293 7.520 1.00 50.91 102 ALA A N 1
ATOM 770 C CA . ALA A 1 102 ? 16.857 -12.067 6.481 1.00 50.91 102 ALA A CA 1
ATOM 771 C C . ALA A 1 102 ? 16.345 -11.808 5.045 1.00 50.91 102 ALA A C 1
ATOM 773 O O . ALA A 1 102 ? 17.035 -12.173 4.098 1.00 50.91 102 ALA A O 1
ATOM 774 N N . LYS A 1 103 ? 15.166 -11.184 4.853 1.00 52.66 103 LYS A N 1
ATOM 775 C CA . LYS A 1 103 ? 14.531 -11.026 3.525 1.00 52.66 103 LYS A CA 1
ATOM 776 C C . LYS A 1 103 ? 14.179 -9.588 3.140 1.00 52.66 103 LYS A C 1
ATOM 778 O O . LYS A 1 103 ? 13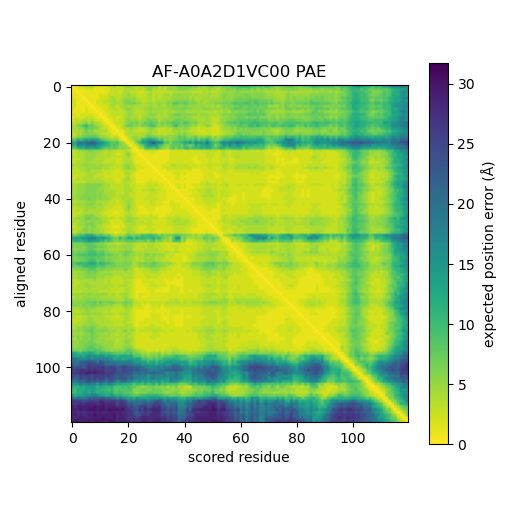.356 -9.387 2.253 1.00 52.66 103 LYS A O 1
ATOM 783 N N . LYS A 1 104 ? 14.807 -8.564 3.732 1.00 53.50 104 LYS A N 1
ATOM 784 C CA . LYS A 1 104 ? 14.487 -7.155 3.402 1.00 53.50 104 LYS A CA 1
ATOM 785 C C . LYS A 1 104 ? 14.611 -6.819 1.906 1.00 53.50 104 LYS A C 1
ATOM 787 O O . LYS A 1 104 ? 13.824 -6.024 1.410 1.00 53.50 104 LYS A O 1
ATOM 792 N N . GLY A 1 105 ? 15.528 -7.465 1.178 1.00 54.16 105 GLY A N 1
ATOM 793 C CA . GLY A 1 105 ? 15.655 -7.328 -0.283 1.00 54.16 105 GLY A CA 1
ATOM 794 C C . GLY A 1 105 ? 14.629 -8.121 -1.109 1.00 54.16 105 GLY A C 1
ATOM 795 O O . GLY A 1 105 ? 14.528 -7.907 -2.308 1.00 54.16 105 GLY A O 1
ATOM 796 N N . GLN A 1 106 ? 13.872 -9.025 -0.481 1.00 61.38 106 GLN A N 1
ATOM 797 C CA . GLN A 1 106 ? 12.869 -9.899 -1.105 1.00 61.38 106 GLN A CA 1
ATOM 798 C C . GLN A 1 106 ? 11.429 -9.466 -0.792 1.00 61.38 106 GLN A C 1
ATOM 800 O O . GLN A 1 106 ? 10.481 -10.100 -1.249 1.00 61.38 106 GLN A O 1
ATOM 805 N N . LEU A 1 107 ? 11.265 -8.399 0.000 1.00 79.19 107 LEU A N 1
ATOM 806 C CA . LEU A 1 107 ? 9.960 -7.841 0.344 1.00 79.19 107 LEU A CA 1
ATOM 807 C C . LEU A 1 107 ? 9.261 -7.258 -0.877 1.00 79.19 107 LEU A C 1
ATOM 809 O O . LEU A 1 107 ? 8.042 -7.289 -0.909 1.00 79.19 107 LEU A O 1
ATOM 813 N N . T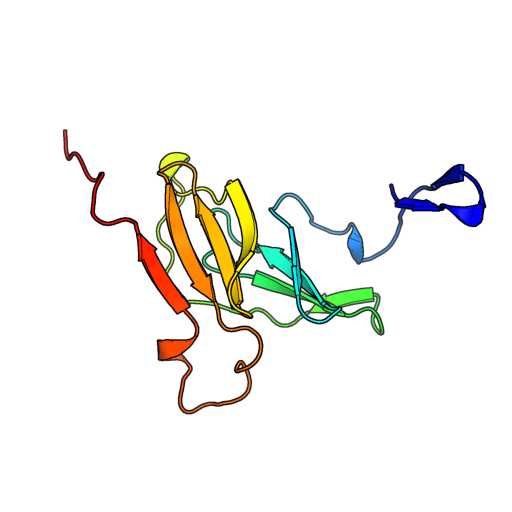RP A 1 108 ? 10.015 -6.751 -1.853 1.00 85.56 108 TRP A N 1
ATOM 814 C CA . TRP A 1 108 ? 9.494 -6.097 -3.047 1.00 85.56 108 TRP A CA 1
ATOM 815 C C . TRP A 1 108 ? 9.952 -6.837 -4.299 1.00 85.56 108 TRP A C 1
ATOM 817 O O . TRP A 1 108 ? 11.138 -7.089 -4.491 1.00 85.56 108 TRP A O 1
ATOM 827 N N . GLU A 1 109 ? 9.007 -7.149 -5.172 1.00 85.75 109 GLU A N 1
ATOM 828 C CA . GLU A 1 109 ? 9.235 -7.861 -6.423 1.00 85.75 109 GLU A CA 1
ATOM 829 C C . GLU A 1 109 ? 8.571 -7.091 -7.565 1.00 85.75 109 GLU A C 1
ATOM 831 O O . GLU A 1 109 ? 7.443 -6.629 -7.429 1.00 85.75 109 GLU A O 1
ATOM 836 N N . THR A 1 110 ? 9.245 -6.928 -8.704 1.00 83.12 110 THR A N 1
ATOM 837 C CA . THR A 1 110 ? 8.628 -6.325 -9.898 1.00 83.12 110 THR A CA 1
ATOM 838 C C . THR A 1 110 ? 8.220 -7.432 -10.857 1.00 83.12 110 THR A C 1
ATOM 840 O O . THR A 1 110 ? 9.083 -8.108 -11.410 1.00 83.12 110 THR A O 1
ATOM 843 N N . LEU A 1 111 ? 6.911 -7.601 -11.058 1.00 79.12 111 LEU A N 1
ATOM 844 C CA . LEU A 1 111 ? 6.350 -8.656 -11.908 1.00 79.12 111 LEU A CA 1
ATOM 845 C C . LEU A 1 111 ? 6.280 -8.246 -13.384 1.00 79.12 111 LEU A C 1
ATOM 847 O O . LEU A 1 111 ? 6.437 -9.079 -14.271 1.00 79.12 111 LEU A O 1
ATOM 851 N N . ALA A 1 112 ? 6.053 -6.960 -13.659 1.00 71.31 112 ALA A N 1
ATOM 852 C CA . ALA A 1 112 ? 5.936 -6.425 -15.014 1.00 71.31 112 ALA A CA 1
ATOM 853 C C . ALA A 1 112 ? 6.413 -4.966 -15.046 1.00 71.31 112 ALA A C 1
ATOM 855 O O . ALA A 1 112 ? 6.173 -4.224 -14.099 1.00 71.31 112 ALA A O 1
ATOM 856 N N . GLY A 1 113 ? 7.088 -4.527 -16.117 1.00 59.72 113 GLY A N 1
ATOM 857 C CA . GLY A 1 113 ? 7.491 -3.113 -16.230 1.00 59.72 113 GLY A CA 1
ATOM 858 C C . GLY A 1 113 ? 8.694 -2.777 -17.114 1.00 59.72 113 GLY A C 1
ATOM 859 O O . GLY A 1 113 ? 8.903 -1.607 -17.411 1.00 59.72 113 GLY A O 1
ATOM 860 N N . LYS A 1 114 ? 9.470 -3.753 -17.604 1.00 55.88 114 LYS A N 1
ATOM 861 C CA . LYS A 1 114 ? 10.585 -3.458 -18.533 1.00 55.88 114 LYS A CA 1
ATOM 862 C C . LYS A 1 114 ? 10.147 -3.173 -19.983 1.00 55.88 114 LYS A C 1
ATOM 864 O O . LYS A 1 114 ? 10.981 -2.808 -20.800 1.00 55.88 114 LYS A O 1
ATOM 869 N N . GLY A 1 115 ? 8.862 -3.333 -20.315 1.00 47.19 115 GLY A N 1
ATOM 870 C CA . GLY A 1 115 ? 8.378 -3.394 -21.702 1.00 47.19 115 GLY A CA 1
ATOM 871 C C . GLY A 1 115 ? 7.991 -2.076 -22.386 1.00 47.19 115 GLY A C 1
ATOM 872 O O . GLY A 1 115 ? 7.661 -2.114 -23.566 1.00 47.19 115 GLY A O 1
ATOM 873 N N . GLN A 1 116 ? 7.999 -0.925 -21.704 1.00 47.47 116 GLN A N 1
ATOM 874 C CA . GLN A 1 116 ? 7.545 0.344 -22.307 1.00 47.47 116 GLN A CA 1
ATOM 875 C C . GLN A 1 116 ? 8.438 1.557 -22.012 1.00 47.47 116 GLN A C 1
ATOM 877 O O . GLN A 1 116 ? 7.976 2.693 -22.054 1.00 47.47 116 GLN A O 1
ATOM 882 N N . PHE A 1 117 ? 9.741 1.362 -21.806 1.00 47.62 117 PHE A N 1
ATOM 883 C CA . PHE A 1 117 ? 10.685 2.458 -22.042 1.00 47.62 117 PHE A CA 1
ATOM 884 C C . PHE A 1 117 ? 10.930 2.565 -23.551 1.00 47.62 117 PHE A C 1
ATOM 886 O O . PHE A 1 117 ? 11.965 2.144 -24.055 1.00 47.62 117 PHE A O 1
ATOM 893 N N . LYS A 1 118 ? 9.955 3.096 -24.300 1.00 41.97 118 LYS A N 1
ATOM 894 C CA . LYS A 1 118 ? 10.284 3.700 -25.593 1.00 41.97 118 LYS A CA 1
ATOM 895 C C . LYS A 1 118 ? 10.995 5.009 -25.273 1.00 41.97 118 LYS A C 1
ATOM 897 O O . LYS A 1 118 ? 10.352 6.015 -25.000 1.00 41.97 118 LYS A O 1
ATOM 902 N N . THR A 1 119 ? 12.321 4.961 -25.224 1.00 39.12 119 THR A N 1
ATOM 903 C CA . THR A 1 119 ? 13.151 6.149 -25.425 1.00 39.12 119 THR A CA 1
ATOM 904 C C . THR A 1 119 ? 12.792 6.707 -26.800 1.00 39.12 119 THR A C 1
ATOM 906 O O . THR A 1 119 ? 13.034 6.032 -27.803 1.00 39.12 119 THR A O 1
ATOM 909 N N . PHE A 1 120 ? 12.126 7.860 -26.823 1.00 41.03 120 PHE A N 1
ATOM 910 C CA . PHE A 1 120 ? 12.015 8.699 -28.014 1.00 41.03 120 PHE A CA 1
ATOM 911 C C . PHE A 1 120 ? 13.267 9.564 -28.127 1.00 41.03 120 PHE A C 1
ATOM 913 O O . PHE A 1 120 ? 13.781 9.970 -27.058 1.00 41.03 120 PHE A O 1
#

pLDDT: mean 84.56, std 14.61, range [39.12, 97.94]

Secondary structure (DSSP, 8-state):
-EEETTTTEEE---SGGGTT--S-EEEETTEEEEE-STTSSEEEEEETTTTEEEEEEE-S----S-GGGSEEEEEEETTEEEEEETT--EEEE-SSSTT-GGGGGGSEEEEE-TT-----

Nearest PDB structures (foldseek):
  8qzs-assembly1_w  TM=6.079E-01  e=1.636E-01  Homo sapiens
  7mq9-assembly1_LN  TM=6.109E-01  e=3.002E-01  Homo sapiens
  8qzs-assembly1_v  TM=5.072E-01  e=1.449E-01  Homo sapiens
  4l1m-assembly1_A  TM=4.839E-01  e=7.460E-01  Homo sapiens
  4l1m-assembly3_C  TM=4.831E-01  e=8.423E-01  Homo sapiens

Organism: Pinus sylvestris (NCBI:txid3349)

Solvent-accessible surface area (backbone atoms only — not comparable to full-atom values): 7200 Å² total; per-residue (Å²): 110,44,77,40,77,95,74,73,41,79,40,87,68,82,60,37,90,65,60,92,74,88,56,39,53,34,60,56,95,95,38,46,35,36,39,74,36,67,44,50,34,24,28,30,35,56,36,82,89,76,46,33,77,40,72,79,48,68,69,87,55,81,89,52,87,50,74,52,42,25,43,70,40,36,41,67,52,96,89,22,41,31,39,34,22,65,66,67,25,29,38,36,34,44,74,84,57,72,83,46,79,90,42,71,84,68,31,57,45,76,82,42,62,86,86,73,78,74,81,128